Protein AF-A0A2H9LE27-F1 (afdb_monomer)

pLDDT: mean 77.59, std 13.7, range [37.28, 95.56]

Solvent-accessible surface area (backbone atoms only — not comparable to full-atom values): 6823 Å² total; per-residue (Å²): 132,85,86,68,51,73,70,54,51,52,52,52,50,53,50,52,50,50,51,56,49,49,52,48,44,52,54,52,48,35,71,78,34,62,65,56,41,53,54,50,41,55,52,50,46,54,52,46,47,51,50,43,44,74,72,71,41,61,72,73,60,29,54,53,55,32,50,55,48,39,46,49,44,53,66,72,34,35,63,60,45,50,16,52,50,52,49,52,49,36,61,71,62,46,44,62,53,51,50,54,51,51,53,53,54,52,50,51,56,53,52,54,52,55,51,54,54,53,55,56,59,62,75,76,111

Structure (mmCIF, N/CA/C/O backbone):
data_AF-A0A2H9LE27-F1
#
_entry.id   AF-A0A2H9LE27-F1
#
loop_
_atom_site.group_PDB
_atom_site.id
_atom_site.type_symbol
_atom_site.label_atom_id
_atom_site.label_alt_id
_atom_site.label_comp_id
_atom_site.label_asym_id
_atom_site.label_entity_id
_atom_site.label_seq_id
_atom_site.pdbx_PDB_ins_code
_atom_site.Cartn_x
_atom_site.Cartn_y
_atom_site.Cartn_z
_atom_site.occupancy
_atom_site.B_iso_or_equiv
_atom_site.auth_seq_id
_atom_site.auth_comp_id
_atom_site.auth_asym_id
_atom_site.auth_atom_id
_atom_site.pdbx_PDB_model_num
ATOM 1 N N . MET A 1 1 ? -10.808 -14.754 -33.742 1.00 37.28 1 MET A N 1
ATOM 2 C CA . MET A 1 1 ? -9.340 -14.950 -33.730 1.00 37.28 1 MET A CA 1
ATOM 3 C C . MET A 1 1 ? -8.676 -13.584 -33.653 1.00 37.28 1 MET A C 1
ATOM 5 O O . MET A 1 1 ? -8.852 -12.796 -34.571 1.00 37.28 1 MET A O 1
ATOM 9 N N . PHE A 1 2 ? -7.990 -13.263 -32.551 1.00 43.53 2 PHE A N 1
ATOM 10 C CA . PHE A 1 2 ? -7.248 -12.003 -32.433 1.00 43.53 2 PHE A CA 1
ATOM 11 C C . PHE A 1 2 ? -5.995 -12.073 -33.315 1.00 43.53 2 PHE A C 1
ATOM 13 O O . PHE A 1 2 ? -5.104 -12.880 -33.062 1.00 43.53 2 PHE A O 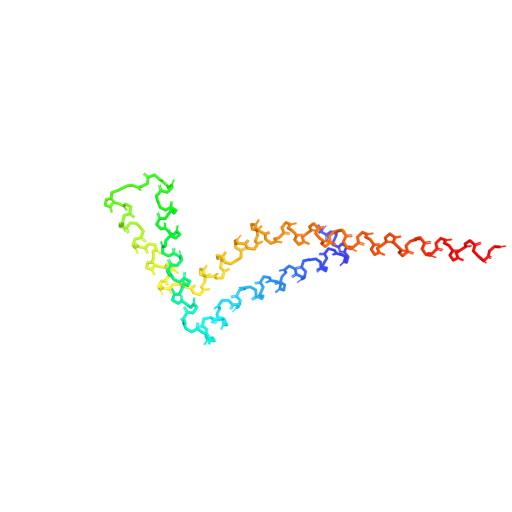1
ATOM 20 N N . ASN A 1 3 ? -5.940 -11.249 -34.364 1.00 46.16 3 ASN A N 1
ATOM 21 C CA . ASN A 1 3 ? -4.769 -11.104 -35.227 1.00 46.16 3 ASN A CA 1
ATOM 22 C C . ASN A 1 3 ? -3.695 -10.292 -34.479 1.00 46.16 3 ASN A C 1
ATOM 24 O O . ASN A 1 3 ? -3.596 -9.071 -34.609 1.00 46.16 3 ASN A O 1
ATOM 28 N N . LEU A 1 4 ? -2.954 -10.965 -33.600 1.00 50.59 4 LEU A N 1
ATOM 29 C CA . LEU A 1 4 ? -1.863 -10.376 -32.833 1.00 50.59 4 LEU A CA 1
ATOM 30 C C . LEU A 1 4 ? -0.634 -10.224 -33.741 1.00 50.59 4 LEU A C 1
ATOM 32 O O . LEU A 1 4 ? 0.153 -11.149 -33.914 1.00 50.59 4 LEU A O 1
ATOM 36 N N . ASN A 1 5 ? -0.454 -9.028 -34.307 1.00 62.84 5 ASN A N 1
ATOM 37 C CA . ASN A 1 5 ? 0.820 -8.599 -34.891 1.00 62.84 5 ASN A CA 1
ATOM 38 C C . ASN A 1 5 ? 1.950 -8.868 -33.872 1.00 62.84 5 ASN A C 1
ATOM 40 O O . ASN A 1 5 ? 1.756 -8.630 -32.680 1.00 62.84 5 ASN A O 1
ATOM 44 N N . GLN A 1 6 ? 3.135 -9.313 -34.303 1.00 57.88 6 GLN A N 1
ATOM 45 C CA . GLN A 1 6 ? 4.268 -9.602 -33.405 1.00 57.88 6 GLN A CA 1
ATOM 46 C C . GLN A 1 6 ? 4.624 -8.428 -32.472 1.00 57.88 6 GLN A C 1
ATOM 48 O O . GLN A 1 6 ? 5.097 -8.632 -31.355 1.00 57.88 6 GLN A O 1
ATOM 53 N N . ARG A 1 7 ? 4.309 -7.192 -32.881 1.00 55.28 7 ARG A N 1
ATOM 54 C CA . ARG A 1 7 ? 4.416 -5.992 -32.034 1.00 55.28 7 ARG A CA 1
ATOM 55 C C . ARG A 1 7 ? 3.426 -5.980 -30.858 1.00 55.28 7 ARG A C 1
ATOM 57 O O . ARG A 1 7 ? 3.782 -5.527 -29.780 1.00 55.28 7 ARG A O 1
ATOM 64 N N . GLY A 1 8 ? 2.211 -6.495 -31.045 1.00 55.94 8 GLY A N 1
ATOM 65 C CA . GLY A 1 8 ? 1.192 -6.626 -29.998 1.00 55.94 8 GLY A CA 1
ATOM 66 C C . GLY A 1 8 ? 1.529 -7.706 -28.969 1.00 55.94 8 GLY A C 1
ATOM 67 O O . GLY A 1 8 ? 1.344 -7.482 -27.778 1.00 55.94 8 GLY A O 1
ATOM 68 N N . ILE A 1 9 ? 2.113 -8.829 -29.401 1.00 66.81 9 ILE A N 1
ATOM 69 C CA . ILE A 1 9 ? 2.584 -9.889 -28.489 1.00 66.81 9 ILE A CA 1
ATOM 70 C C . ILE A 1 9 ? 3.717 -9.367 -27.599 1.00 66.81 9 ILE A C 1
ATOM 72 O O . ILE A 1 9 ? 3.702 -9.602 -26.395 1.00 66.81 9 ILE A O 1
ATOM 76 N N . GLY A 1 10 ? 4.659 -8.602 -28.166 1.00 66.44 10 GLY A N 1
ATOM 77 C CA . GLY A 1 10 ? 5.741 -7.981 -27.398 1.00 66.44 10 GLY A CA 1
ATOM 78 C C . GLY A 1 10 ? 5.235 -7.016 -26.322 1.00 66.44 10 GLY A C 1
ATOM 79 O O . GLY A 1 10 ? 5.705 -7.061 -25.189 1.00 66.44 10 GLY A O 1
ATOM 80 N N . VAL A 1 11 ? 4.232 -6.191 -26.636 1.00 68.69 11 VAL A N 1
ATOM 81 C CA . VAL A 1 11 ? 3.622 -5.272 -25.657 1.00 68.69 11 VAL A CA 1
ATOM 82 C C . VAL A 1 11 ? 2.911 -6.044 -24.542 1.00 68.69 11 VAL A C 1
ATOM 84 O O . VAL A 1 11 ? 3.121 -5.743 -23.369 1.00 68.69 11 VAL A O 1
ATOM 87 N N . VAL A 1 12 ? 2.139 -7.079 -24.882 1.00 72.38 12 VAL A N 1
ATOM 88 C CA . VAL A 1 12 ? 1.452 -7.925 -23.891 1.00 72.38 12 VAL A CA 1
ATOM 89 C C . VAL A 1 12 ? 2.453 -8.676 -23.005 1.00 72.38 12 VAL A C 1
ATOM 91 O O . VAL A 1 12 ? 2.260 -8.747 -21.793 1.00 72.38 12 VAL A O 1
ATOM 94 N N . ALA A 1 13 ? 3.554 -9.176 -23.570 1.00 73.81 13 ALA A N 1
ATOM 95 C CA . ALA A 1 13 ? 4.603 -9.855 -22.813 1.00 73.81 13 ALA A CA 1
ATOM 96 C C . ALA A 1 13 ? 5.314 -8.911 -21.828 1.00 73.81 13 ALA A C 1
ATOM 98 O O . ALA A 1 13 ? 5.529 -9.276 -20.672 1.00 73.81 13 ALA A O 1
ATOM 99 N N . VAL A 1 14 ? 5.628 -7.680 -22.247 1.00 74.69 14 VAL A N 1
ATOM 100 C CA . VAL A 1 14 ? 6.233 -6.661 -21.370 1.00 74.69 14 VAL A CA 1
ATOM 101 C C . VAL A 1 14 ? 5.271 -6.254 -20.252 1.00 74.69 14 VAL A C 1
ATOM 103 O O . VAL A 1 14 ? 5.690 -6.138 -19.102 1.00 74.69 14 VAL A O 1
ATOM 106 N N . MET A 1 15 ? 3.979 -6.098 -20.554 1.00 71.88 15 MET A N 1
ATOM 107 C CA . MET A 1 15 ? 2.955 -5.822 -19.540 1.00 71.88 15 MET A CA 1
ATOM 108 C C . MET A 1 15 ? 2.818 -6.972 -18.536 1.00 71.88 15 MET A C 1
ATOM 110 O O . MET A 1 15 ? 2.768 -6.724 -17.332 1.00 71.88 15 MET A O 1
ATOM 114 N N . GLY A 1 16 ? 2.809 -8.221 -19.009 1.00 76.94 16 GLY A N 1
ATOM 115 C CA . GLY A 1 16 ? 2.753 -9.405 -18.150 1.00 76.94 16 GLY A CA 1
ATOM 116 C C . GLY A 1 16 ? 3.976 -9.532 -17.236 1.00 76.94 16 GLY A C 1
ATOM 117 O O . GLY A 1 16 ? 3.832 -9.812 -16.046 1.00 76.94 16 GLY A O 1
ATOM 118 N N . LEU A 1 17 ? 5.175 -9.255 -17.756 1.00 79.19 17 LEU A N 1
ATOM 119 C CA . LEU A 1 17 ? 6.409 -9.251 -16.963 1.00 79.19 17 LEU A CA 1
ATOM 120 C C . LEU A 1 17 ? 6.435 -8.120 -15.931 1.00 79.19 17 LEU A C 1
ATOM 122 O O . LEU A 1 17 ? 6.814 -8.355 -14.785 1.00 79.19 17 LEU A O 1
ATOM 126 N N . ALA A 1 18 ? 5.995 -6.916 -16.302 1.00 74.44 18 ALA A N 1
ATOM 127 C CA . ALA A 1 18 ? 5.868 -5.807 -15.363 1.00 74.44 18 ALA A CA 1
ATOM 128 C C . ALA A 1 18 ? 4.884 -6.151 -14.233 1.00 74.44 18 ALA A C 1
ATOM 130 O O . ALA A 1 18 ? 5.193 -5.936 -13.064 1.00 74.44 18 ALA A O 1
ATOM 131 N N . PHE A 1 19 ? 3.738 -6.753 -14.561 1.00 76.56 19 PHE A N 1
ATOM 132 C CA . PHE A 1 19 ? 2.745 -7.188 -13.576 1.00 76.56 19 PHE A CA 1
ATOM 133 C C . PHE A 1 19 ? 3.341 -8.172 -12.558 1.00 76.56 19 PHE A C 1
ATOM 135 O O . PHE A 1 19 ? 3.216 -7.969 -11.351 1.00 76.56 19 PHE A O 1
ATOM 142 N N . LEU A 1 20 ? 4.043 -9.203 -13.039 1.00 82.06 20 LEU A N 1
ATOM 143 C CA . LEU A 1 20 ? 4.721 -10.180 -12.183 1.00 82.06 20 LEU A CA 1
ATOM 144 C C . LEU A 1 20 ? 5.797 -9.530 -11.308 1.00 82.06 20 LEU A C 1
ATOM 146 O O . LEU A 1 20 ? 5.889 -9.834 -10.120 1.00 82.06 20 LEU A O 1
ATOM 150 N N . PHE A 1 21 ? 6.580 -8.611 -11.870 1.00 82.31 21 PHE A N 1
ATOM 151 C CA . PHE A 1 21 ? 7.606 -7.886 -11.128 1.00 82.31 21 PHE A CA 1
ATOM 152 C C . PHE A 1 21 ? 7.005 -7.075 -9.972 1.00 82.31 21 PHE A C 1
ATOM 154 O O . PHE A 1 21 ? 7.441 -7.210 -8.828 1.00 82.31 21 PHE A O 1
ATOM 161 N N . PHE A 1 22 ? 5.960 -6.288 -10.236 1.00 79.75 22 PHE A N 1
ATOM 162 C CA . PHE A 1 22 ? 5.321 -5.451 -9.217 1.00 79.75 22 PHE A CA 1
ATOM 163 C C . PHE A 1 22 ? 4.543 -6.241 -8.167 1.00 79.75 22 PHE A C 1
ATOM 165 O O . PHE A 1 22 ? 4.420 -5.774 -7.037 1.00 79.75 22 PHE A O 1
ATOM 172 N N . LEU A 1 23 ? 4.078 -7.444 -8.502 1.00 81.75 23 LEU A N 1
ATOM 173 C CA . LEU A 1 23 ? 3.439 -8.341 -7.543 1.00 81.75 23 LEU A CA 1
ATOM 174 C C . LEU A 1 23 ? 4.428 -8.860 -6.487 1.00 81.75 23 LEU A C 1
ATOM 176 O O . LEU A 1 23 ? 4.069 -9.054 -5.330 1.00 81.75 23 LEU A O 1
ATOM 180 N N . VAL A 1 24 ? 5.690 -9.068 -6.863 1.00 84.81 24 VAL A N 1
ATOM 181 C CA . VAL A 1 24 ? 6.713 -9.600 -5.947 1.00 84.81 24 VAL A CA 1
ATOM 182 C C . VAL A 1 24 ? 7.493 -8.480 -5.246 1.00 84.81 24 VAL A C 1
ATOM 184 O O . VAL A 1 24 ? 7.993 -8.663 -4.134 1.00 84.81 24 VAL A O 1
ATOM 187 N N . LEU A 1 25 ? 7.560 -7.295 -5.853 1.00 83.94 25 LEU A N 1
ATOM 188 C CA . LEU A 1 25 ? 8.322 -6.147 -5.364 1.00 83.94 25 LEU A CA 1
ATOM 189 C C . LEU A 1 25 ? 8.051 -5.770 -3.891 1.00 83.94 25 LEU A C 1
ATOM 191 O O . LEU A 1 25 ? 9.016 -5.701 -3.126 1.00 83.94 25 LEU A O 1
ATOM 195 N N . PRO A 1 26 ? 6.802 -5.578 -3.422 1.00 81.69 26 PRO A N 1
ATOM 196 C CA . PRO A 1 26 ? 6.565 -5.233 -2.021 1.00 81.69 26 PRO A CA 1
ATOM 197 C C . PRO A 1 26 ? 6.932 -6.366 -1.056 1.00 81.69 26 PRO A C 1
ATOM 199 O O . PRO A 1 26 ? 7.363 -6.093 0.062 1.00 81.69 26 PRO A O 1
ATOM 202 N N . ILE A 1 27 ? 6.839 -7.633 -1.477 1.00 84.94 27 ILE A N 1
ATOM 203 C CA . ILE A 1 27 ? 7.286 -8.773 -0.662 1.00 84.94 27 ILE A CA 1
ATOM 204 C C . ILE A 1 27 ? 8.800 -8.692 -0.437 1.00 84.94 27 ILE A C 1
ATOM 206 O O . ILE A 1 27 ? 9.267 -8.891 0.687 1.00 84.94 27 ILE A O 1
ATOM 210 N N . ILE A 1 28 ? 9.562 -8.372 -1.486 1.00 84.88 28 ILE A N 1
ATOM 211 C CA . ILE A 1 28 ? 11.018 -8.208 -1.409 1.00 84.88 28 ILE A CA 1
ATOM 212 C C . ILE A 1 28 ? 11.370 -7.005 -0.525 1.00 84.88 28 ILE A C 1
ATOM 214 O O . ILE A 1 28 ? 12.165 -7.148 0.403 1.00 84.88 28 ILE A O 1
ATOM 218 N N . LEU A 1 29 ? 10.742 -5.847 -0.753 1.00 83.31 29 LEU A N 1
ATOM 219 C CA . LEU A 1 29 ? 11.008 -4.625 0.016 1.00 83.31 29 LEU A CA 1
ATOM 220 C C . LEU A 1 29 ? 10.749 -4.818 1.516 1.00 83.31 29 LEU A C 1
ATOM 222 O O . LEU A 1 29 ? 11.590 -4.456 2.340 1.00 83.31 29 LEU A O 1
ATOM 226 N N . PHE A 1 30 ? 9.637 -5.463 1.874 1.00 85.62 30 PHE A N 1
ATOM 227 C CA . PHE A 1 30 ? 9.297 -5.714 3.276 1.00 85.62 30 PHE A CA 1
ATOM 228 C C . PHE A 1 30 ? 10.230 -6.724 3.949 1.00 85.62 30 PHE A C 1
ATOM 230 O O . PHE A 1 30 ? 10.420 -6.643 5.162 1.00 85.62 30 PHE A O 1
ATOM 237 N N . LYS A 1 31 ? 10.805 -7.672 3.196 1.00 82.00 31 LYS A N 1
ATOM 238 C CA . LYS A 1 31 ? 11.798 -8.619 3.727 1.00 82.00 31 LYS A CA 1
ATOM 239 C C . LYS A 1 31 ? 13.173 -7.981 3.915 1.00 82.00 31 LYS A C 1
ATOM 241 O O . LYS A 1 31 ? 13.849 -8.311 4.881 1.00 82.00 31 LYS A O 1
ATOM 246 N N . LEU A 1 32 ? 13.578 -7.088 3.013 1.00 84.44 32 LEU A N 1
ATOM 247 C CA . LEU A 1 32 ? 14.882 -6.422 3.080 1.00 84.44 32 LEU A CA 1
ATOM 248 C C . LEU A 1 32 ? 14.920 -5.318 4.140 1.00 84.44 32 LEU A C 1
ATOM 250 O O . LEU A 1 32 ? 15.954 -5.107 4.766 1.00 84.44 32 LEU A O 1
ATOM 254 N N . ASN A 1 33 ? 13.805 -4.618 4.356 1.00 81.94 33 ASN A N 1
ATOM 255 C CA . ASN A 1 33 ? 13.726 -3.552 5.344 1.00 81.94 33 ASN A CA 1
ATOM 256 C C . ASN A 1 33 ? 12.383 -3.593 6.085 1.00 81.94 33 ASN A C 1
ATOM 258 O O . ASN A 1 33 ? 11.369 -3.103 5.585 1.00 81.94 33 ASN A O 1
ATOM 262 N N . GLY A 1 34 ? 12.380 -4.119 7.312 1.00 78.81 34 GLY A N 1
ATOM 263 C CA . GLY A 1 34 ? 11.179 -4.178 8.153 1.00 78.81 34 GLY A CA 1
ATOM 264 C C . GLY A 1 34 ? 10.573 -2.801 8.461 1.00 78.81 34 GLY A C 1
ATOM 265 O O . GLY A 1 34 ? 9.359 -2.691 8.629 1.00 78.81 34 GLY A O 1
ATOM 266 N N . MET A 1 35 ? 11.378 -1.734 8.439 1.00 84.50 35 MET A N 1
ATOM 267 C CA . MET A 1 35 ? 10.902 -0.361 8.638 1.00 84.50 35 MET A CA 1
ATOM 268 C C . MET A 1 35 ? 9.994 0.096 7.489 1.00 84.50 35 MET A C 1
ATOM 270 O O . MET A 1 35 ? 9.002 0.785 7.717 1.00 84.50 35 MET A O 1
ATOM 274 N N . SER A 1 36 ? 10.276 -0.357 6.261 1.00 83.94 36 SER A N 1
ATOM 275 C CA . SER A 1 36 ? 9.442 -0.058 5.090 1.00 83.94 36 SER A CA 1
ATOM 276 C C . SER A 1 36 ? 8.043 -0.669 5.202 1.00 83.94 36 SER A C 1
ATOM 278 O O . SER A 1 36 ? 7.066 -0.044 4.791 1.00 83.94 36 SER A O 1
ATOM 280 N N . LYS A 1 37 ? 7.927 -1.847 5.833 1.00 86.00 37 LYS A N 1
ATOM 281 C CA . LYS A 1 37 ? 6.637 -2.483 6.117 1.00 86.00 37 LYS A CA 1
ATOM 282 C C . LYS A 1 37 ? 5.814 -1.619 7.065 1.00 86.00 37 LYS A C 1
ATOM 284 O O . LYS A 1 37 ? 4.664 -1.330 6.761 1.00 86.00 37 LYS 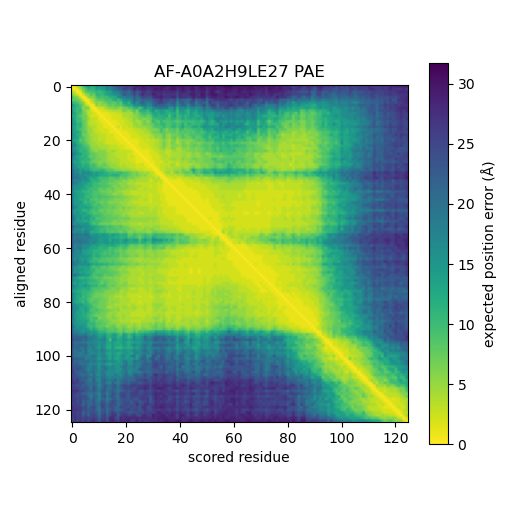A O 1
ATOM 289 N N . VAL A 1 38 ? 6.407 -1.173 8.172 1.00 88.88 38 VAL A N 1
ATOM 290 C CA . VAL A 1 38 ? 5.714 -0.334 9.163 1.00 88.88 38 VAL A CA 1
ATOM 291 C C . VAL A 1 38 ? 5.265 0.985 8.538 1.00 88.88 38 VAL A C 1
ATOM 293 O O . VAL A 1 38 ? 4.105 1.367 8.678 1.00 88.88 38 VAL A O 1
ATOM 296 N N . LEU A 1 39 ? 6.146 1.644 7.782 1.00 89.81 39 LEU A N 1
ATOM 297 C CA . LEU A 1 39 ? 5.816 2.895 7.101 1.00 89.81 39 LEU A CA 1
ATOM 298 C C . LEU A 1 39 ? 4.642 2.714 6.127 1.00 89.81 39 LEU A C 1
ATOM 300 O O . LEU A 1 39 ? 3.700 3.505 6.126 1.00 89.81 39 LEU A O 1
ATOM 304 N N . PHE A 1 40 ? 4.660 1.637 5.337 1.00 88.75 40 PHE A N 1
ATOM 305 C CA . PHE A 1 40 ? 3.581 1.325 4.406 1.00 88.75 40 PHE A CA 1
ATOM 306 C C . PHE A 1 40 ? 2.264 1.008 5.124 1.00 88.75 40 PHE A C 1
ATOM 308 O O . PHE A 1 40 ? 1.202 1.442 4.681 1.00 88.75 40 PHE A O 1
ATOM 315 N N . GLN A 1 41 ? 2.317 0.294 6.252 1.00 90.94 41 GLN A N 1
ATOM 316 C CA . GLN A 1 41 ? 1.135 0.023 7.067 1.00 90.94 41 GLN A CA 1
ATOM 317 C C . GLN A 1 41 ? 0.510 1.318 7.590 1.00 90.94 41 GLN A C 1
ATOM 319 O O . GLN A 1 41 ? -0.703 1.486 7.488 1.00 90.94 41 GLN A O 1
ATOM 324 N N . ILE A 1 42 ? 1.326 2.257 8.073 1.00 92.75 42 ILE A N 1
ATOM 325 C CA . ILE A 1 42 ? 0.855 3.572 8.527 1.00 92.75 42 ILE A CA 1
ATOM 326 C C . ILE A 1 42 ? 0.164 4.320 7.381 1.00 92.75 42 ILE A C 1
ATOM 328 O O . ILE A 1 42 ? -0.959 4.792 7.552 1.00 92.75 42 ILE A O 1
ATOM 332 N N . ILE A 1 43 ? 0.792 4.380 6.202 1.00 91.12 43 ILE A N 1
ATOM 333 C CA . ILE A 1 43 ? 0.204 5.025 5.017 1.00 91.12 43 ILE A CA 1
ATOM 334 C C . ILE A 1 43 ? -1.153 4.395 4.685 1.00 91.12 43 ILE A C 1
ATOM 336 O O .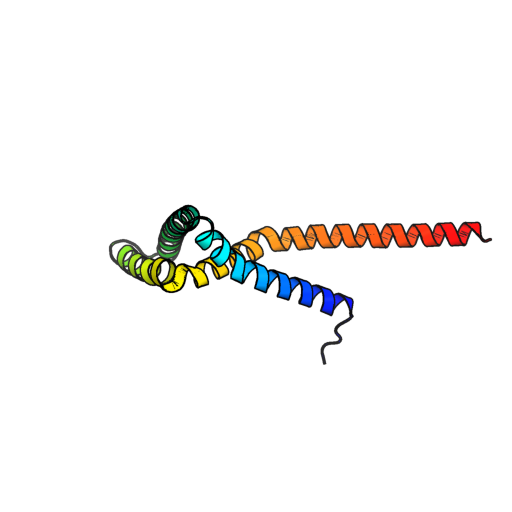 ILE A 1 43 ? -2.146 5.108 4.567 1.00 91.12 43 ILE A O 1
ATOM 340 N N . MET A 1 44 ? -1.221 3.064 4.610 1.00 90.81 44 MET A N 1
ATOM 341 C CA . MET A 1 44 ? -2.458 2.349 4.292 1.00 90.81 44 MET A CA 1
ATOM 342 C C . MET A 1 44 ? -3.572 2.593 5.313 1.00 90.81 44 MET A C 1
ATOM 344 O O . MET A 1 44 ? -4.731 2.705 4.918 1.00 90.81 44 MET A O 1
ATOM 348 N N . VAL A 1 45 ? -3.249 2.707 6.605 1.00 94.00 45 VAL A N 1
ATOM 349 C CA . VAL A 1 45 ? -4.237 3.042 7.645 1.00 94.00 45 VAL A CA 1
ATOM 350 C C . VAL A 1 45 ? -4.887 4.391 7.348 1.00 94.00 45 VAL A C 1
ATOM 352 O O . VAL A 1 45 ? -6.114 4.480 7.297 1.00 94.00 45 VAL A O 1
ATOM 355 N N . PHE A 1 46 ? -4.086 5.425 7.084 1.00 94.38 46 PHE A N 1
ATOM 356 C CA . PHE A 1 46 ? -4.614 6.749 6.746 1.00 94.38 46 PHE A CA 1
ATOM 357 C C . PHE A 1 46 ? -5.403 6.742 5.438 1.00 94.38 46 PHE A C 1
ATOM 359 O O . PHE A 1 46 ? -6.465 7.361 5.359 1.00 94.38 46 PHE A O 1
ATOM 366 N N . THR A 1 47 ? -4.930 6.007 4.431 1.00 91.88 47 THR A N 1
ATOM 367 C CA . THR A 1 47 ? -5.636 5.848 3.158 1.00 91.88 47 THR A CA 1
ATOM 368 C C . THR A 1 47 ? -7.014 5.216 3.355 1.00 91.88 47 THR A C 1
ATOM 370 O O . THR A 1 47 ? -7.993 5.738 2.828 1.00 91.88 47 THR A O 1
ATOM 373 N N . ILE A 1 48 ? -7.125 4.144 4.146 1.00 93.69 48 ILE A N 1
ATOM 374 C CA . ILE A 1 48 ? -8.407 3.474 4.424 1.00 93.69 48 ILE A CA 1
ATOM 375 C C . ILE A 1 48 ? -9.366 4.416 5.152 1.00 93.69 48 ILE A C 1
ATOM 377 O O . ILE A 1 48 ? -10.510 4.554 4.729 1.00 93.69 48 ILE A O 1
ATOM 381 N N . ILE A 1 49 ? -8.901 5.097 6.202 1.00 93.69 49 ILE A N 1
ATOM 382 C CA . ILE A 1 49 ? -9.712 6.068 6.952 1.00 93.69 49 ILE A CA 1
ATOM 383 C C . ILE A 1 49 ? -10.217 7.177 6.016 1.00 93.69 49 ILE A C 1
ATOM 385 O O . ILE A 1 49 ? -11.393 7.541 6.058 1.00 93.69 49 ILE A O 1
ATOM 389 N N . GLY A 1 50 ? -9.349 7.682 5.135 1.00 92.31 50 GLY A N 1
ATOM 390 C CA . GLY A 1 50 ? -9.711 8.668 4.120 1.00 92.31 50 GLY A CA 1
ATOM 391 C C . GLY A 1 50 ? -10.779 8.159 3.148 1.00 92.31 50 GLY A C 1
ATOM 392 O O . GLY A 1 50 ? -11.758 8.863 2.912 1.00 92.31 50 GLY A O 1
ATOM 393 N N . TYR A 1 51 ? -10.637 6.935 2.632 1.00 91.12 51 TYR A N 1
ATOM 394 C CA . TYR A 1 51 ? -11.633 6.321 1.746 1.00 91.12 51 TYR A CA 1
ATOM 395 C C . TYR A 1 51 ? -12.982 6.123 2.437 1.00 91.12 51 TYR A C 1
ATOM 397 O O . TYR A 1 51 ? -14.006 6.507 1.882 1.00 91.12 51 TYR A O 1
ATOM 405 N N . VAL A 1 52 ? -12.999 5.578 3.655 1.00 93.56 52 VAL A N 1
ATOM 406 C CA . VAL A 1 52 ? -14.243 5.361 4.411 1.00 93.56 52 VAL A CA 1
ATOM 407 C C . VAL A 1 52 ? -14.961 6.690 4.656 1.00 93.56 52 VAL A C 1
ATOM 409 O O . VAL A 1 52 ? -16.174 6.773 4.473 1.00 93.56 52 VAL A O 1
ATOM 412 N N . LYS A 1 53 ? -14.214 7.753 4.973 1.00 90.94 53 LYS A N 1
ATOM 413 C CA . LYS A 1 53 ? -14.773 9.103 5.105 1.00 90.94 53 LYS A CA 1
ATOM 414 C C . LYS A 1 53 ? -15.346 9.633 3.784 1.00 90.94 53 LYS A C 1
ATOM 416 O O . LYS A 1 53 ? -16.414 10.234 3.775 1.00 90.94 53 LYS A O 1
ATOM 421 N N . GLN A 1 54 ? -14.677 9.389 2.655 1.00 90.88 54 GLN A N 1
ATOM 422 C CA . GLN A 1 54 ? -15.186 9.767 1.326 1.00 90.88 54 GLN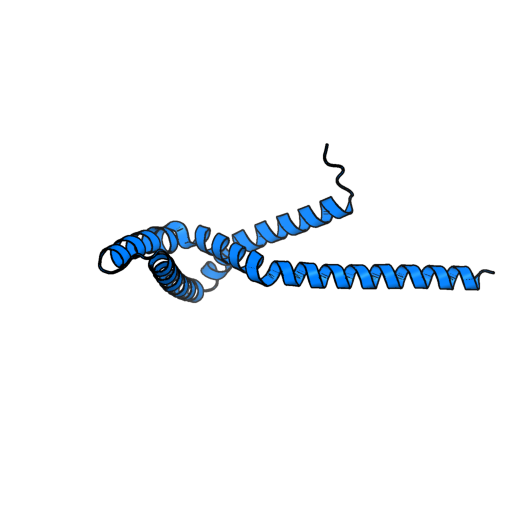 A CA 1
ATOM 423 C C . GLN A 1 54 ? -16.469 9.022 0.935 1.00 90.88 54 GLN A C 1
ATOM 425 O O . GLN A 1 54 ? -17.242 9.534 0.131 1.00 90.88 54 GLN A O 1
ATOM 430 N N . MET A 1 55 ? -16.730 7.850 1.520 1.00 90.50 55 MET A N 1
ATOM 431 C CA . MET A 1 55 ? -17.991 7.121 1.338 1.00 90.50 55 MET A CA 1
ATOM 432 C C . MET A 1 55 ? -19.169 7.743 2.113 1.00 90.50 55 MET A C 1
ATOM 434 O O . MET A 1 55 ? -20.266 7.192 2.083 1.00 90.50 55 MET A O 1
ATOM 438 N N . GLY A 1 56 ? -18.963 8.872 2.805 1.00 89.88 56 GLY A N 1
ATOM 439 C CA . GLY A 1 56 ? -20.001 9.564 3.574 1.00 89.88 56 GLY A CA 1
ATOM 440 C C . GLY A 1 56 ? -20.322 8.898 4.913 1.00 89.88 56 GLY A C 1
ATOM 441 O O . GLY A 1 56 ? -21.375 9.155 5.491 1.00 89.88 56 GLY A O 1
ATOM 442 N N . LEU A 1 57 ? -19.443 8.014 5.396 1.00 88.94 57 LEU A N 1
ATOM 443 C CA . LEU A 1 57 ? -19.563 7.407 6.716 1.00 88.94 57 LEU A CA 1
ATOM 444 C C . LEU A 1 57 ? -18.924 8.314 7.766 1.00 88.94 57 LEU A C 1
ATOM 446 O O . LEU A 1 57 ? -17.746 8.644 7.652 1.00 88.94 57 LEU A O 1
ATOM 450 N N . ASP A 1 58 ? -19.678 8.626 8.821 1.00 90.00 58 ASP A N 1
ATOM 451 C CA . ASP A 1 58 ? -19.239 9.496 9.914 1.00 90.00 58 ASP A CA 1
ATOM 452 C C . ASP A 1 58 ? -19.462 8.868 11.301 1.00 90.00 58 ASP A C 1
ATOM 454 O O . ASP A 1 58 ? -20.186 7.881 11.483 1.00 90.00 58 ASP A O 1
ATOM 458 N N . GLY A 1 59 ? -18.803 9.448 12.307 1.00 90.44 59 GLY A N 1
ATOM 459 C CA . GLY A 1 59 ? -18.969 9.079 13.712 1.00 90.44 59 GLY A CA 1
ATOM 460 C C . GLY A 1 59 ? -18.497 7.658 14.032 1.00 90.44 59 GLY A C 1
ATOM 461 O O . GLY A 1 59 ? -17.482 7.185 13.524 1.00 90.44 59 GLY A O 1
ATOM 462 N N . ALA A 1 60 ? -19.219 6.963 14.914 1.00 91.50 60 ALA A N 1
ATOM 463 C CA . ALA A 1 60 ? -18.821 5.636 15.390 1.00 91.50 60 ALA A CA 1
ATOM 464 C C . ALA A 1 60 ? -18.753 4.590 14.263 1.00 91.50 60 ALA A C 1
ATOM 466 O O . ALA A 1 60 ? -17.878 3.725 14.269 1.00 91.50 60 ALA A O 1
ATOM 467 N N . LEU A 1 61 ? -19.639 4.691 13.268 1.00 90.25 61 LEU A N 1
ATOM 468 C CA . LEU A 1 61 ? -19.715 3.729 12.170 1.00 90.25 61 LEU A CA 1
ATOM 469 C C . LEU A 1 61 ? -18.483 3.819 11.258 1.00 90.25 61 LEU A C 1
ATOM 471 O O . LEU A 1 61 ? -17.931 2.787 10.878 1.00 90.25 61 LEU A O 1
ATOM 475 N N . MET A 1 62 ? -17.988 5.035 10.996 1.00 94.12 62 MET A N 1
ATOM 476 C CA . MET A 1 62 ? -16.727 5.264 10.281 1.00 94.12 62 MET A CA 1
ATOM 477 C C . MET A 1 62 ? -15.560 4.526 10.947 1.00 94.12 62 MET A C 1
ATOM 479 O O . MET A 1 62 ? -14.801 3.829 10.271 1.00 94.12 62 MET A O 1
ATOM 483 N N . TRP A 1 63 ? -15.424 4.647 12.270 1.00 93.44 63 TRP A N 1
ATOM 484 C CA . TRP A 1 63 ? -14.336 4.018 13.020 1.00 93.44 63 TRP A CA 1
ATOM 485 C C . TRP A 1 63 ? -14.434 2.494 13.031 1.00 93.44 63 TRP A C 1
ATOM 487 O O . TRP A 1 63 ? -13.420 1.822 12.849 1.00 93.44 63 TRP A O 1
ATOM 497 N N . ILE A 1 64 ? -15.644 1.948 13.179 1.00 94.50 64 ILE A N 1
ATOM 498 C CA . ILE A 1 64 ? -15.883 0.499 13.154 1.00 94.50 64 ILE A CA 1
ATOM 499 C C . ILE A 1 64 ? -15.513 -0.076 11.783 1.00 94.50 64 ILE A C 1
ATOM 501 O O . ILE A 1 64 ? -14.719 -1.015 11.696 1.00 94.50 64 ILE A O 1
ATOM 505 N N . VAL A 1 65 ? -16.037 0.512 10.704 1.00 93.81 65 VAL A N 1
ATOM 506 C CA . VAL A 1 65 ? -15.775 0.047 9.334 1.00 93.81 65 VAL A CA 1
ATOM 507 C C . VAL A 1 65 ? -14.294 0.197 8.982 1.00 93.81 65 VAL A C 1
ATOM 509 O O . VAL A 1 65 ? -13.686 -0.746 8.472 1.00 93.81 65 VAL A O 1
ATOM 512 N N . SER A 1 66 ? -13.685 1.338 9.319 1.00 93.56 66 SER A N 1
ATOM 513 C CA . SER A 1 66 ? -12.249 1.562 9.110 1.00 93.56 66 SER A CA 1
ATOM 514 C C . SER A 1 66 ? -11.405 0.551 9.883 1.00 93.56 66 SER A C 1
ATOM 516 O O . SER A 1 66 ? -10.465 0.001 9.321 1.00 93.56 66 SER A O 1
ATOM 518 N N . GLY A 1 67 ? -11.746 0.253 11.140 1.00 94.19 67 GLY A N 1
ATOM 519 C CA . GLY A 1 67 ? -11.026 -0.721 11.963 1.00 94.19 67 GLY A CA 1
ATOM 520 C C . GLY A 1 67 ? -11.060 -2.132 11.373 1.00 94.19 67 GLY A C 1
ATOM 521 O O . GLY A 1 67 ? -10.020 -2.789 11.278 1.00 94.19 67 GLY A O 1
ATOM 522 N N . ILE A 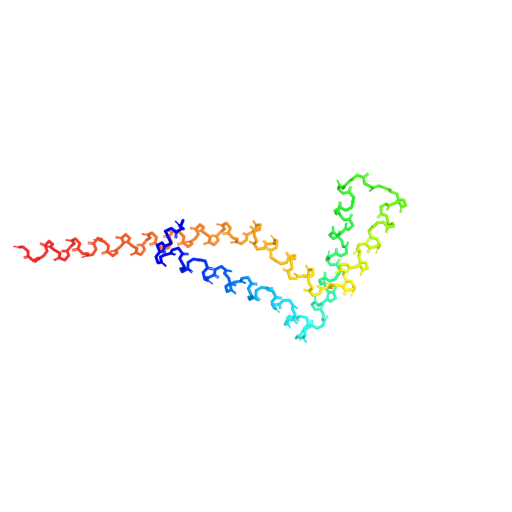1 68 ? -12.231 -2.569 10.898 1.00 95.56 68 ILE A N 1
ATOM 523 C CA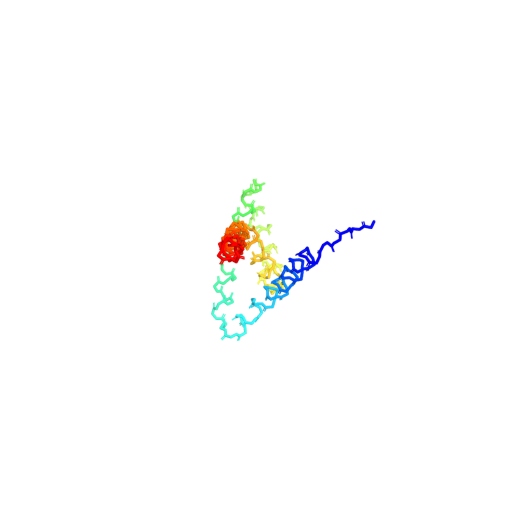 . ILE A 1 68 ? -12.390 -3.858 10.209 1.00 95.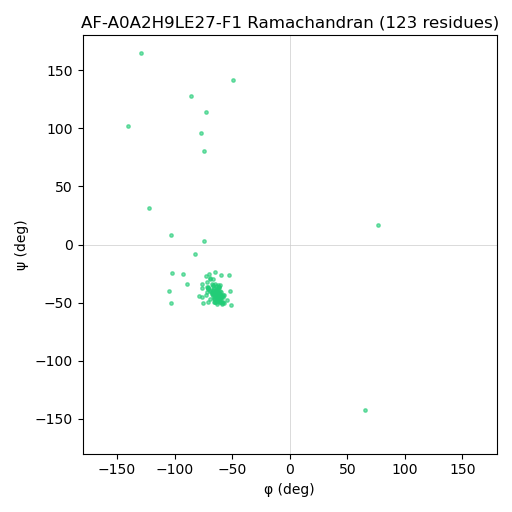56 68 ILE A CA 1
ATOM 524 C C . ILE A 1 68 ? -11.528 -3.892 8.939 1.00 95.56 68 ILE A C 1
ATOM 526 O O . ILE A 1 68 ? -10.758 -4.834 8.734 1.00 95.56 68 ILE A O 1
ATOM 530 N N . LEU A 1 69 ? -11.610 -2.853 8.104 1.00 93.81 69 LEU A N 1
ATOM 531 C CA . LEU A 1 69 ? -10.836 -2.769 6.864 1.00 93.81 69 LEU A CA 1
ATOM 532 C C . LEU A 1 69 ? -9.330 -2.747 7.130 1.00 93.81 69 LEU A C 1
ATOM 534 O O . LEU A 1 69 ? -8.595 -3.496 6.491 1.00 93.81 69 LEU A O 1
ATOM 538 N N . VAL A 1 70 ? -8.864 -1.959 8.100 1.00 94.50 70 VAL A N 1
ATOM 539 C CA . VAL A 1 70 ? -7.451 -1.909 8.502 1.00 94.50 70 VAL A CA 1
ATOM 540 C C . VAL A 1 70 ? -6.961 -3.287 8.939 1.00 94.50 70 VAL A C 1
ATOM 542 O O . VAL A 1 70 ? -5.898 -3.722 8.492 1.00 94.50 70 VAL A O 1
ATOM 545 N N . TYR A 1 71 ? -7.736 -4.010 9.749 1.00 94.56 71 TYR A N 1
ATOM 546 C CA . TYR A 1 71 ? -7.366 -5.355 10.183 1.00 94.56 71 TYR A CA 1
ATOM 547 C C . TYR A 1 71 ? -7.172 -6.307 8.993 1.00 94.56 71 TYR A C 1
ATOM 549 O O . TYR A 1 71 ? -6.126 -6.952 8.865 1.00 94.56 71 TYR A O 1
ATOM 557 N N . PHE A 1 72 ? -8.145 -6.375 8.082 1.00 94.31 72 PHE A N 1
ATOM 558 C CA . PHE A 1 72 ? -8.063 -7.289 6.943 1.00 94.31 72 PHE A CA 1
ATOM 559 C C . PHE A 1 72 ? -6.988 -6.874 5.935 1.00 94.31 72 PHE A C 1
ATOM 561 O O . PHE A 1 72 ? -6.187 -7.708 5.511 1.00 94.31 72 PHE A O 1
ATOM 568 N N . ILE A 1 73 ? -6.944 -5.597 5.570 1.00 91.31 73 ILE A N 1
ATOM 569 C CA . ILE A 1 73 ? -6.085 -5.090 4.497 1.00 91.31 73 ILE A CA 1
ATOM 570 C C . ILE A 1 73 ? -4.636 -4.978 4.966 1.00 91.31 73 ILE A C 1
ATOM 572 O O . ILE A 1 73 ? -3.721 -5.390 4.254 1.00 91.31 73 ILE A O 1
ATOM 576 N N . VAL A 1 74 ? -4.416 -4.436 6.164 1.00 90.81 74 VAL A N 1
ATOM 577 C CA . VAL A 1 74 ? -3.088 -3.985 6.592 1.00 90.81 74 VAL A CA 1
ATOM 578 C C . VAL A 1 74 ? -2.405 -4.967 7.556 1.00 90.81 74 VAL A C 1
ATOM 580 O O . VAL A 1 74 ? -1.173 -5.023 7.605 1.00 90.81 74 VAL A O 1
ATOM 583 N N . TRP A 1 75 ? -3.167 -5.788 8.288 1.00 88.31 75 TRP A N 1
ATOM 584 C CA . TRP A 1 75 ? -2.612 -6.786 9.217 1.00 88.31 75 TRP A CA 1
ATOM 585 C C . TRP A 1 75 ? -2.678 -8.198 8.638 1.00 88.31 75 TRP A C 1
ATOM 587 O O . TRP A 1 75 ? -1.657 -8.886 8.599 1.00 88.31 75 TRP A O 1
ATOM 597 N N . LYS A 1 76 ? -3.845 -8.627 8.144 1.00 90.00 76 LYS A N 1
ATOM 598 C CA . LYS A 1 76 ? -4.040 -10.000 7.652 1.00 90.00 76 LYS A CA 1
ATOM 599 C C . LYS A 1 76 ? -3.476 -10.225 6.247 1.00 90.00 76 LYS A C 1
ATOM 601 O O . LYS A 1 76 ? -2.815 -11.232 6.010 1.00 90.00 76 LYS A O 1
ATOM 606 N N . TYR A 1 77 ? -3.708 -9.291 5.324 1.00 89.12 77 TYR A N 1
ATOM 607 C CA . TYR A 1 77 ? -3.395 -9.463 3.899 1.00 89.12 77 TYR A CA 1
ATOM 608 C C . TYR A 1 77 ? -2.448 -8.393 3.332 1.00 89.12 77 TYR A C 1
ATOM 610 O O . TYR A 1 77 ? -2.499 -8.082 2.141 1.00 89.12 77 TYR A O 1
ATOM 618 N N . ILE A 1 78 ? -1.534 -7.876 4.161 1.00 87.75 78 ILE A N 1
ATOM 619 C CA . ILE A 1 78 ? -0.637 -6.763 3.806 1.00 87.75 78 ILE A CA 1
ATOM 620 C C . ILE A 1 78 ? 0.130 -6.971 2.500 1.00 87.75 78 ILE A C 1
ATOM 622 O O . ILE A 1 78 ? 0.259 -6.036 1.725 1.00 87.75 78 ILE A O 1
ATOM 626 N N . TYR A 1 79 ? 0.611 -8.188 2.232 1.00 86.31 79 TYR A N 1
ATOM 627 C CA . TYR A 1 79 ? 1.401 -8.494 1.035 1.00 86.31 79 TYR A CA 1
ATOM 628 C C . TYR A 1 79 ? 0.566 -8.470 -0.249 1.00 86.31 79 TYR A C 1
ATOM 630 O O . TYR A 1 79 ? 1.042 -8.038 -1.297 1.00 86.31 79 TYR A O 1
ATOM 638 N N . LEU A 1 80 ? -0.686 -8.927 -0.171 1.00 86.00 80 LEU A N 1
ATOM 639 C CA . LEU A 1 80 ? -1.595 -8.919 -1.311 1.00 86.00 80 LEU A CA 1
ATOM 640 C C . LEU A 1 80 ? -2.019 -7.483 -1.622 1.00 86.00 80 LEU A C 1
ATOM 642 O O . LEU A 1 80 ? -1.905 -7.025 -2.757 1.00 86.00 80 LEU A O 1
ATOM 646 N N . PHE A 1 81 ? -2.460 -6.754 -0.597 1.00 87.38 81 PHE A N 1
ATOM 647 C CA . PHE A 1 81 ? -2.947 -5.393 -0.779 1.00 87.38 81 PHE A CA 1
ATOM 648 C C . PHE A 1 81 ? -1.841 -4.394 -1.092 1.00 87.38 81 PHE A C 1
ATOM 650 O O . PHE A 1 81 ? -2.091 -3.481 -1.869 1.00 87.38 81 PHE A O 1
ATOM 657 N N . SER A 1 82 ? -0.621 -4.565 -0.579 1.00 85.62 82 SER A N 1
ATOM 658 C CA . SER A 1 82 ? 0.504 -3.711 -0.976 1.00 85.62 82 SER A CA 1
ATOM 659 C C . SER A 1 82 ? 0.843 -3.861 -2.458 1.00 85.62 82 SER A C 1
ATOM 661 O O . SER A 1 82 ? 1.107 -2.864 -3.128 1.00 85.62 82 SER A O 1
ATOM 663 N N . SER A 1 83 ? 0.762 -5.086 -2.980 1.00 84.56 83 SER A N 1
ATOM 664 C CA . SER A 1 83 ? 0.951 -5.387 -4.402 1.00 84.56 83 SER A CA 1
ATOM 665 C C . SER A 1 83 ? -0.133 -4.743 -5.255 1.00 84.56 83 SER A C 1
ATOM 667 O O . SER A 1 83 ? 0.176 -4.028 -6.205 1.00 84.56 83 SER A O 1
ATOM 669 N N . LEU A 1 84 ? -1.401 -4.927 -4.881 1.00 85.06 84 LEU A N 1
ATOM 670 C CA . LEU A 1 84 ? -2.534 -4.318 -5.582 1.00 85.06 84 LEU A CA 1
ATOM 671 C C . LEU A 1 84 ? -2.498 -2.787 -5.519 1.00 85.06 84 LEU A C 1
ATOM 673 O O . LEU A 1 84 ? -2.778 -2.128 -6.516 1.00 85.06 84 LEU A O 1
ATOM 677 N N . TYR A 1 85 ? -2.118 -2.218 -4.376 1.00 84.50 85 TYR A N 1
ATOM 678 C CA . TYR A 1 85 ? -2.022 -0.774 -4.187 1.00 84.50 85 TYR A CA 1
ATOM 679 C C . TYR A 1 85 ? -0.906 -0.160 -5.036 1.00 84.50 85 TYR A C 1
ATOM 681 O O . TYR A 1 85 ? -1.132 0.839 -5.717 1.00 84.50 85 TYR A O 1
ATOM 689 N N . LEU A 1 86 ? 0.278 -0.783 -5.073 1.00 81.75 86 LEU A N 1
ATOM 690 C CA . LEU A 1 86 ? 1.356 -0.375 -5.979 1.00 81.75 86 LEU A CA 1
ATOM 691 C C . LEU A 1 86 ? 0.927 -0.472 -7.440 1.00 81.75 86 LEU A C 1
ATOM 693 O O . LEU A 1 86 ? 1.213 0.427 -8.226 1.00 81.75 86 LEU A O 1
ATOM 697 N N . LEU A 1 87 ? 0.208 -1.532 -7.793 1.00 79.62 87 LEU A N 1
ATOM 698 C CA . LEU A 1 87 ? -0.303 -1.717 -9.141 1.00 79.62 87 LEU A CA 1
ATOM 699 C C . LEU A 1 87 ? -1.303 -0.621 -9.517 1.00 79.62 87 LEU A C 1
ATOM 701 O O . LEU A 1 87 ? -1.194 -0.040 -10.594 1.00 79.62 87 LEU A O 1
ATOM 705 N N . MET A 1 88 ? -2.210 -0.273 -8.605 1.00 79.19 88 MET A N 1
ATOM 706 C CA . MET A 1 88 ? -3.152 0.830 -8.780 1.00 79.19 88 MET A CA 1
ATOM 707 C C . MET A 1 88 ? -2.427 2.171 -8.957 1.00 79.19 88 MET A C 1
ATOM 709 O O . MET A 1 88 ? -2.762 2.935 -9.862 1.00 79.19 88 MET A O 1
ATOM 713 N N . LEU A 1 89 ? -1.392 2.440 -8.154 1.00 76.88 89 LEU A N 1
ATOM 714 C CA . LEU A 1 89 ? -0.561 3.642 -8.290 1.00 76.88 89 LEU A CA 1
ATOM 715 C C . LEU A 1 89 ? 0.178 3.686 -9.629 1.00 76.88 89 LEU A C 1
ATOM 717 O O . LEU A 1 89 ? 0.250 4.740 -10.260 1.00 76.88 89 LEU A O 1
ATOM 721 N N . LEU A 1 90 ? 0.703 2.553 -10.088 1.00 72.19 90 LEU A N 1
ATOM 722 C CA . LEU A 1 90 ? 1.385 2.458 -11.375 1.00 72.19 90 LEU A CA 1
ATOM 723 C C . LEU A 1 90 ? 0.423 2.673 -12.533 1.00 72.19 90 LEU A C 1
ATOM 725 O O . LEU A 1 90 ? 0.764 3.419 -13.447 1.00 72.19 90 LEU A O 1
ATOM 729 N N . MET A 1 91 ? -0.772 2.082 -12.475 1.00 70.88 91 MET A N 1
ATOM 730 C CA . MET A 1 91 ? -1.825 2.307 -13.466 1.00 70.88 91 MET A CA 1
ATOM 731 C C . MET A 1 91 ? -2.282 3.771 -13.495 1.00 70.88 91 MET A C 1
ATOM 733 O O . MET A 1 91 ? -2.536 4.294 -14.577 1.00 70.88 91 MET A O 1
ATOM 737 N N . GLY A 1 92 ? -2.333 4.440 -12.339 1.00 67.50 92 GLY A N 1
ATOM 738 C CA . GLY A 1 92 ? -2.729 5.846 -12.231 1.00 67.50 92 GLY A CA 1
ATOM 739 C C . GLY A 1 92 ? -1.662 6.848 -12.687 1.00 67.50 92 GLY A C 1
ATOM 740 O O . GLY A 1 92 ? -1.958 7.738 -13.479 1.00 67.50 92 GLY A O 1
ATOM 741 N N . PHE A 1 93 ? -0.423 6.718 -12.202 1.00 60.84 93 PHE A N 1
ATOM 742 C CA . PHE A 1 93 ? 0.634 7.726 -12.390 1.00 60.84 93 PHE A CA 1
ATOM 743 C C . PHE A 1 93 ? 1.700 7.337 -13.422 1.00 60.84 93 PHE A C 1
ATOM 745 O O . PHE A 1 93 ? 2.176 8.182 -14.179 1.00 60.84 93 PHE A O 1
ATOM 752 N N . GLY A 1 94 ? 2.123 6.072 -13.441 1.00 56.75 94 GLY A N 1
ATOM 753 C CA . GLY A 1 94 ? 3.281 5.634 -14.228 1.00 56.75 94 GLY A CA 1
ATOM 754 C C . GLY A 1 94 ? 2.931 5.198 -15.649 1.00 56.75 94 GLY A C 1
ATOM 755 O O . GLY A 1 94 ? 3.712 5.407 -16.576 1.00 56.75 94 GLY A O 1
ATOM 756 N N . PHE A 1 95 ? 1.755 4.605 -15.836 1.00 55.38 95 PHE A N 1
ATOM 757 C CA . PHE A 1 95 ? 1.401 3.895 -17.062 1.00 55.38 95 PHE A CA 1
ATOM 758 C C . PHE A 1 95 ? 1.135 4.832 -18.239 1.00 55.38 95 PHE A C 1
ATOM 760 O O . PHE A 1 95 ? 1.645 4.619 -19.336 1.00 55.38 95 PHE A O 1
ATOM 767 N N . THR A 1 96 ? 0.402 5.916 -18.006 1.00 58.72 96 THR A N 1
ATOM 768 C CA . THR A 1 96 ? 0.161 6.968 -19.003 1.00 58.72 96 THR A CA 1
ATOM 769 C C . THR A 1 96 ? 1.463 7.649 -19.416 1.00 58.72 96 THR A C 1
ATOM 771 O O . THR A 1 96 ? 1.714 7.806 -20.610 1.00 58.72 96 THR A O 1
ATOM 774 N N . SER A 1 97 ? 2.338 7.975 -18.460 1.00 57.66 97 SER A N 1
ATOM 775 C CA . SER A 1 97 ? 3.651 8.577 -18.738 1.00 57.66 97 SER A CA 1
ATOM 776 C C . SER A 1 97 ? 4.578 7.637 -19.521 1.00 57.66 97 SER A C 1
ATOM 778 O O . SER A 1 97 ? 5.140 8.032 -20.544 1.00 57.66 97 SER A O 1
ATOM 780 N N . ALA A 1 98 ? 4.682 6.367 -19.115 1.00 59.84 98 ALA A N 1
ATOM 781 C CA . ALA A 1 98 ? 5.510 5.369 -19.792 1.00 59.84 98 ALA A CA 1
ATOM 782 C C . ALA A 1 98 ? 5.010 5.047 -21.211 1.00 59.84 98 ALA A C 1
ATOM 784 O O . ALA A 1 98 ? 5.825 4.887 -22.121 1.00 59.84 98 ALA A O 1
ATOM 785 N N . ILE A 1 99 ? 3.690 5.007 -21.431 1.00 63.62 99 ILE A N 1
ATOM 786 C CA . ILE A 1 99 ? 3.101 4.852 -22.770 1.00 63.62 99 ILE A CA 1
ATOM 787 C C . ILE A 1 99 ? 3.417 6.075 -23.639 1.00 63.62 99 ILE A C 1
ATOM 789 O O . ILE A 1 99 ? 3.865 5.912 -24.776 1.00 63.62 99 ILE A O 1
ATOM 793 N N . MET A 1 100 ? 3.238 7.294 -23.120 1.00 63.22 100 MET A N 1
ATOM 794 C CA . MET A 1 100 ? 3.554 8.521 -23.861 1.00 63.22 100 MET A CA 1
ATOM 795 C C . MET A 1 100 ? 5.041 8.587 -24.222 1.00 63.22 100 MET A C 1
ATOM 797 O O . MET A 1 100 ? 5.382 8.806 -25.387 1.00 63.22 100 MET A O 1
ATOM 801 N N . TRP A 1 101 ? 5.930 8.319 -23.266 1.00 66.81 101 TRP A N 1
ATOM 802 C CA . TRP A 1 101 ? 7.370 8.335 -23.503 1.00 66.81 101 TRP A CA 1
ATOM 803 C C . TRP A 1 101 ? 7.802 7.238 -24.478 1.00 66.81 101 TRP A C 1
ATOM 805 O O . TRP A 1 101 ? 8.461 7.542 -25.475 1.00 66.81 101 TRP A O 1
ATOM 815 N N . GLY A 1 102 ? 7.361 5.995 -24.254 1.00 65.31 102 GLY A N 1
ATOM 816 C CA . GLY A 1 102 ? 7.661 4.849 -25.113 1.00 65.31 102 GLY A CA 1
ATOM 817 C C . GLY A 1 102 ? 7.139 5.019 -26.542 1.00 65.31 102 GLY A C 1
ATOM 818 O O . GLY A 1 102 ? 7.834 4.664 -27.496 1.00 65.31 102 GLY A O 1
ATOM 819 N N . 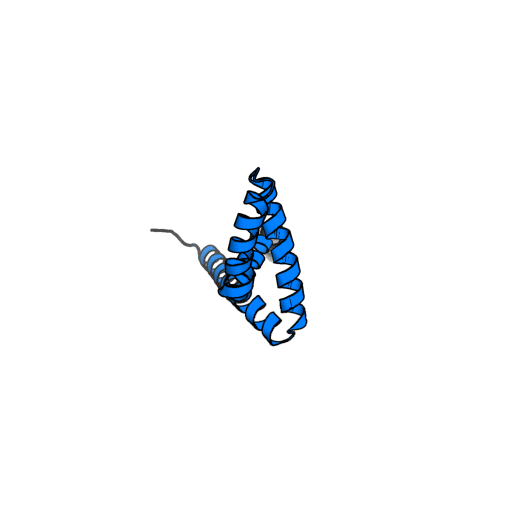SER A 1 103 ? 5.965 5.635 -26.719 1.00 65.00 103 SER A N 1
ATOM 820 C CA . SER A 1 103 ? 5.427 5.954 -28.048 1.00 65.00 103 SER A CA 1
ATOM 821 C C . SER A 1 103 ? 6.296 6.976 -28.794 1.00 65.00 103 SER A C 1
ATOM 823 O O . SER A 1 103 ? 6.594 6.788 -29.977 1.00 65.00 103 SER A O 1
ATOM 825 N N . ASN A 1 104 ? 6.791 8.001 -28.095 1.00 60.44 104 ASN A N 1
ATOM 826 C CA . ASN A 1 104 ? 7.643 9.038 -28.673 1.00 60.44 104 ASN A CA 1
ATOM 827 C C . ASN A 1 104 ? 9.047 8.516 -29.015 1.00 60.44 104 ASN A C 1
ATOM 829 O O . ASN A 1 104 ? 9.580 8.848 -30.076 1.00 60.44 104 ASN A O 1
ATOM 833 N N . THR A 1 105 ? 9.631 7.651 -28.178 1.00 67.12 105 THR A N 1
ATOM 834 C CA . THR A 1 105 ? 10.950 7.050 -28.459 1.00 67.12 105 THR A CA 1
ATOM 835 C C . THR A 1 105 ? 10.899 6.035 -29.597 1.00 67.12 105 THR A C 1
ATOM 837 O O . THR A 1 105 ? 11.825 5.975 -30.408 1.00 67.12 105 THR A O 1
ATOM 840 N N . LEU A 1 106 ? 9.823 5.245 -29.705 1.00 62.31 106 LEU A N 1
ATOM 841 C CA . LEU A 1 106 ? 9.650 4.353 -30.855 1.00 62.31 106 LEU A CA 1
ATOM 842 C C . LEU A 1 106 ? 9.465 5.146 -32.151 1.00 62.31 106 LEU A C 1
ATOM 844 O O . LEU A 1 106 ? 10.056 4.795 -33.174 1.00 62.31 106 LEU A O 1
ATOM 848 N N . ARG A 1 107 ? 8.677 6.227 -32.116 1.00 63.09 107 ARG A N 1
ATOM 849 C CA . ARG A 1 107 ? 8.431 7.072 -33.290 1.00 63.09 107 ARG A CA 1
ATOM 850 C C . ARG A 1 107 ? 9.710 7.751 -33.783 1.00 63.09 107 ARG A C 1
ATOM 852 O O . ARG A 1 107 ? 9.942 7.764 -34.990 1.00 63.09 107 ARG A O 1
ATOM 859 N N . SER A 1 108 ? 10.561 8.245 -32.880 1.00 64.69 108 SER A N 1
ATOM 860 C CA . SER A 1 108 ? 11.830 8.885 -33.256 1.00 64.69 108 SER A CA 1
ATOM 861 C C . SER A 1 108 ? 12.831 7.896 -33.863 1.00 64.69 108 SER A C 1
ATOM 863 O O . SER A 1 108 ? 13.427 8.190 -34.900 1.00 64.69 108 SER A O 1
ATOM 865 N N . LYS A 1 109 ? 12.963 6.688 -33.296 1.00 60.50 109 LYS A N 1
ATOM 866 C CA . LYS A 1 109 ? 13.852 5.649 -33.844 1.00 60.50 109 LYS A CA 1
ATOM 867 C C . LYS A 1 109 ? 13.386 5.126 -35.203 1.00 60.50 109 LYS A C 1
ATOM 869 O O . LYS A 1 109 ? 14.214 4.913 -36.084 1.00 60.50 109 LYS A O 1
ATOM 874 N N . ILE A 1 110 ? 12.078 4.945 -35.400 1.00 61.97 110 ILE A N 1
ATOM 875 C CA . ILE A 1 110 ? 11.524 4.478 -36.683 1.00 61.97 110 ILE A CA 1
ATOM 876 C C . ILE A 1 110 ? 11.615 5.576 -37.756 1.00 61.97 110 ILE A C 1
ATOM 878 O O . ILE A 1 110 ? 11.975 5.283 -38.898 1.00 61.97 110 ILE A O 1
ATOM 882 N N . GLY A 1 111 ? 11.343 6.835 -37.396 1.00 61.00 111 GLY A N 1
ATOM 883 C CA . GLY A 1 111 ? 11.465 7.982 -38.299 1.00 61.00 111 GLY A CA 1
ATOM 884 C C . GLY A 1 111 ? 12.900 8.209 -38.780 1.00 61.00 111 GLY A C 1
ATOM 885 O O . GLY A 1 111 ? 13.133 8.293 -39.986 1.00 61.00 111 GLY A O 1
ATOM 886 N N . GLY A 1 112 ? 13.871 8.199 -37.859 1.00 62.16 112 GLY A N 1
ATOM 887 C CA . GLY A 1 112 ? 15.290 8.373 -38.197 1.00 62.16 112 GLY A CA 1
ATOM 888 C C . GLY A 1 112 ? 15.851 7.243 -39.066 1.00 62.16 112 GLY A C 1
ATOM 889 O O . GLY A 1 112 ? 16.633 7.484 -39.986 1.00 62.16 112 GLY A O 1
ATOM 890 N N . TRP A 1 113 ? 15.401 6.003 -38.846 1.00 59.19 113 TRP A N 1
ATOM 891 C CA . TRP A 1 113 ? 15.801 4.873 -39.687 1.00 59.19 113 TRP A CA 1
ATOM 892 C C . TRP A 1 113 ? 15.273 5.034 -41.121 1.00 59.19 113 TRP A C 1
ATOM 894 O O . TRP A 1 113 ? 16.043 4.911 -42.073 1.00 59.19 113 TRP A O 1
ATOM 904 N N . SER A 1 114 ? 13.998 5.404 -41.284 1.00 62.03 114 SER A N 1
ATOM 905 C CA . SER A 1 114 ? 13.361 5.656 -42.588 1.00 62.03 114 SER A CA 1
ATOM 906 C C . SER A 1 114 ? 14.085 6.725 -43.421 1.00 62.03 114 SER A C 1
ATOM 908 O O . SER A 1 114 ? 14.287 6.538 -44.624 1.00 62.03 114 SER A O 1
ATOM 910 N N . GLU A 1 115 ? 14.505 7.833 -42.808 1.00 64.62 115 GLU A N 1
ATOM 911 C CA . GLU A 1 115 ? 15.226 8.895 -43.524 1.00 64.62 115 GLU A CA 1
ATOM 912 C C . GLU A 1 115 ? 16.632 8.472 -43.954 1.00 64.62 115 GLU A C 1
ATOM 914 O O . GLU A 1 115 ? 17.024 8.723 -45.097 1.00 64.62 115 GLU A O 1
ATOM 919 N N . SER A 1 116 ? 17.353 7.734 -43.103 1.00 63.62 116 SER A N 1
ATOM 920 C CA . SER A 1 116 ? 18.681 7.210 -43.450 1.00 63.62 116 SER A CA 1
ATOM 921 C C . SER A 1 116 ? 18.648 6.275 -44.671 1.00 63.62 116 SER A C 1
ATOM 923 O O . SER A 1 116 ? 19.552 6.301 -45.508 1.00 63.62 116 SER A O 1
ATOM 925 N N . TRP A 1 117 ? 17.575 5.493 -44.834 1.00 64.19 117 TRP A N 1
ATOM 926 C CA . TRP A 1 117 ? 17.385 4.613 -45.992 1.00 64.19 117 TRP A CA 1
ATOM 927 C C . TRP A 1 117 ? 17.063 5.376 -47.275 1.00 64.19 117 TRP A C 1
ATOM 929 O O . TRP A 1 117 ? 17.529 4.988 -48.350 1.00 64.19 117 TRP A O 1
ATOM 939 N N . LYS A 1 118 ? 16.296 6.469 -47.182 1.00 70.44 118 LYS A N 1
ATOM 940 C CA . LYS A 1 118 ? 16.023 7.347 -48.329 1.00 70.44 118 LYS A CA 1
ATOM 941 C C . LYS A 1 118 ? 17.294 8.049 -48.808 1.00 70.44 118 LYS A C 1
ATOM 943 O O . LYS A 1 118 ? 17.547 8.057 -50.009 1.00 70.44 118 LYS A O 1
ATOM 948 N N . GLN A 1 119 ? 18.122 8.548 -47.889 1.00 73.06 119 GLN A N 1
ATOM 949 C CA . GLN A 1 119 ? 19.410 9.162 -48.233 1.00 73.06 119 GLN A CA 1
ATOM 950 C C . GLN A 1 119 ? 20.387 8.157 -48.861 1.00 73.06 119 GLN A C 1
ATOM 952 O O . GLN A 1 119 ? 21.010 8.460 -49.875 1.00 73.06 119 GLN A O 1
ATOM 957 N N . ARG A 1 120 ? 20.468 6.927 -48.333 1.00 69.50 120 ARG A N 1
ATOM 958 C CA . ARG A 1 120 ? 21.296 5.862 -48.930 1.00 69.50 120 ARG A CA 1
ATOM 959 C C . ARG A 1 120 ? 20.849 5.480 -50.340 1.00 69.50 120 ARG A C 1
ATOM 961 O O . ARG A 1 120 ? 21.699 5.263 -51.190 1.00 69.50 120 ARG A O 1
ATOM 968 N N . LYS A 1 121 ? 19.541 5.431 -50.616 1.00 72.00 121 LYS A N 1
ATOM 969 C CA . LYS A 1 121 ? 19.036 5.177 -51.979 1.00 72.00 121 LYS A CA 1
ATOM 970 C C . LYS A 1 121 ? 19.298 6.336 -52.944 1.00 72.00 121 LYS A C 1
ATOM 972 O O . LYS A 1 121 ? 19.451 6.084 -54.133 1.00 72.00 121 LYS A O 1
ATOM 977 N N . ALA A 1 122 ? 19.345 7.574 -52.454 1.00 70.44 122 ALA A N 1
ATOM 978 C CA . ALA A 1 122 ? 19.634 8.747 -53.276 1.00 70.44 122 ALA A CA 1
ATOM 979 C C . ALA A 1 122 ? 21.112 8.839 -53.699 1.00 70.44 122 ALA A C 1
ATOM 981 O O . ALA A 1 122 ? 21.387 9.381 -54.757 1.00 70.44 122 ALA A O 1
ATOM 982 N N . MET A 1 123 ? 22.040 8.279 -52.913 1.00 69.00 123 MET A N 1
ATOM 983 C CA . MET A 1 123 ? 23.480 8.248 -53.227 1.00 69.00 123 MET A CA 1
ATOM 984 C C . MET A 1 123 ? 23.907 7.120 -54.185 1.00 69.00 123 MET A C 1
ATOM 986 O O . MET A 1 123 ? 25.062 7.077 -54.588 1.00 69.00 123 MET A O 1
ATOM 990 N N . VAL A 1 124 ? 23.011 6.183 -54.514 1.00 69.94 124 VAL A N 1
ATOM 991 C CA . VAL A 1 124 ? 23.290 5.030 -55.402 1.00 69.94 124 VAL A CA 1
ATOM 992 C C . VAL A 1 124 ? 22.708 5.251 -56.816 1.00 69.94 124 VAL A C 1
ATOM 994 O O . VAL A 1 124 ?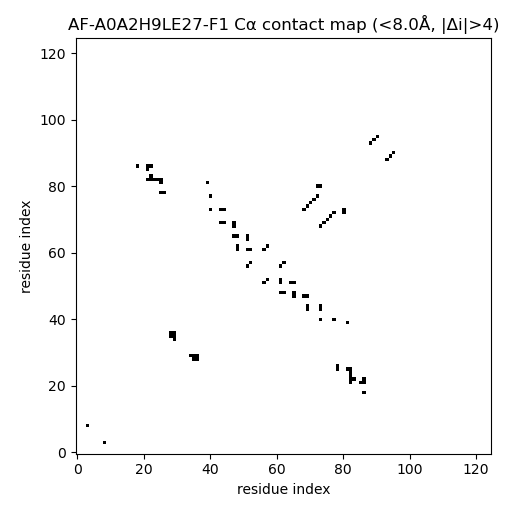 22.706 4.343 -57.642 1.00 69.94 124 VAL A O 1
ATOM 997 N N . LYS A 1 125 ? 22.209 6.458 -57.106 1.00 53.81 125 LYS A N 1
ATOM 998 C CA . LYS A 1 125 ? 21.849 6.932 -58.451 1.00 53.81 125 LYS A CA 1
ATOM 999 C C . LYS A 1 125 ? 22.897 7.914 -58.944 1.00 53.81 125 LYS A C 1
ATOM 1001 O O . LYS A 1 125 ? 23.129 7.906 -60.169 1.00 53.81 125 LYS A O 1
#

Foldseek 3Di:
DPPQDPVNVVVVVVVVVVLVCLLCVVVVVCVVDVVVLVVVLVVVLVVLLVVLVVVVDDDPRSVVVSVVCSCVDNPVPVSRNSSVVVVVVCVVPVPVVCCVVVVVVVVVVVVVVVVVVVVVVVVVD

Sequence (125 aa):
MFNLNQRGIGVVAVMGLAFLFFLVLPIILFKLNGMSKVLFQIIMVFTIIGYVKQMGLDGALMWIVSGILVYFIVWKYIYLFSSLYLLMLLMGFGFTSAIMWGSNTLRSKIGGWSESWKQRKAMVK

Mean predicted aligned error: 12.43 Å

Radius of gyration: 23.06 Å; Cα contacts (8 Å, |Δi|>4): 50; chains: 1; bounding box: 44×25×74 Å

Secondary structure (DSSP, 8-state):
-----HHHHHHHHHHHHHHHHHHHHHHHHHHH-HHHHHHHHHHHHHHHHHHHHHTT--HHHHHHHHHHHHIIIIIISHHHHHHHHHHHHIIIIIHHHHHHHHHHHHHHHHHHHHHHHHHHHHTT-